Protein AF-A0A948AVC8-F1 (afdb_monomer_lite)

pLDDT: mean 84.39, std 10.83, range [43.25, 97.94]

Sequence (102 aa):
MNEKKIAKITALMDQLYCFSPQKVASYMKRIPYMAEKGLDELIKTLEAALKEQNRMIKTWIKREPKFAKRLTTFVDETTDNLTKEYEKEEKSSAENILSELD

Foldseek 3Di:
DLVVLLVLLLVLLVLQPVDDPVNSVVVSVCSSVDDPVVSVVSSVVSVVNNVVVVVVQVVVCVVPVCSVVVVVVVVVVVVVVVVVVVVVVVVVVVVVVVVVVD

Structure (mmCIF, N/CA/C/O backbone):
data_AF-A0A948AVC8-F1
#
_entry.id   AF-A0A948AVC8-F1
#
loop_
_atom_site.group_PDB
_atom_site.id
_atom_site.type_symbol
_atom_site.label_atom_id
_atom_site.label_alt_id
_atom_site.label_comp_id
_atom_site.label_asym_id
_atom_site.label_entity_id
_atom_site.label_seq_id
_atom_site.pdbx_PDB_ins_code
_atom_site.Cartn_x
_atom_site.Cartn_y
_atom_site.Cartn_z
_atom_site.occupancy
_atom_site.B_iso_or_equiv
_atom_site.auth_seq_id
_atom_site.auth_comp_id
_atom_site.auth_asym_id
_atom_site.auth_atom_id
_atom_site.pdbx_PDB_model_num
ATOM 1 N N . MET A 1 1 ? 8.171 10.702 -18.283 1.00 67.25 1 MET A N 1
ATOM 2 C CA . MET A 1 1 ? 6.720 10.409 -18.161 1.00 67.25 1 MET A CA 1
ATOM 3 C C . MET A 1 1 ?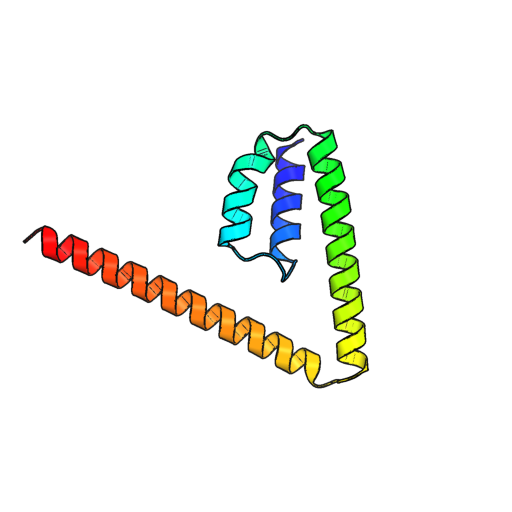 6.483 9.097 -17.411 1.00 67.25 1 MET A C 1
ATOM 5 O O . MET A 1 1 ? 5.742 9.113 -16.435 1.00 67.25 1 MET A O 1
ATOM 9 N N . ASN A 1 2 ? 7.190 8.015 -17.766 1.00 83.38 2 ASN A N 1
ATOM 10 C CA . ASN A 1 2 ? 7.122 6.730 -17.051 1.00 83.38 2 ASN A CA 1
ATOM 11 C C . ASN A 1 2 ? 7.595 6.794 -15.593 1.00 83.38 2 ASN A C 1
ATOM 13 O O .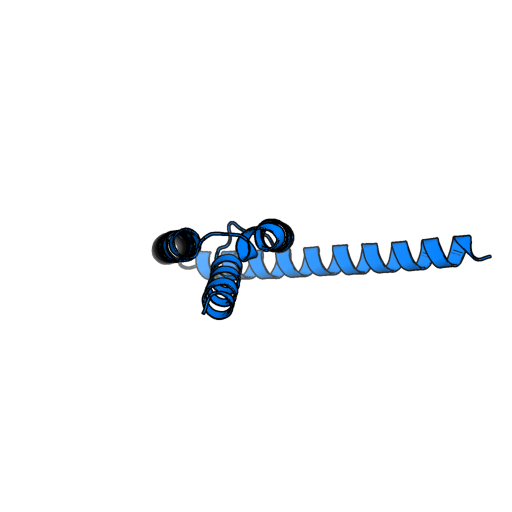 ASN A 1 2 ? 6.931 6.229 -14.738 1.00 83.38 2 ASN A O 1
ATOM 17 N N . GLU A 1 3 ? 8.645 7.549 -15.265 1.00 86.19 3 GLU A N 1
ATOM 18 C CA . GLU A 1 3 ? 9.119 7.692 -13.872 1.00 86.19 3 GLU A CA 1
ATOM 19 C C . GLU A 1 3 ? 8.030 8.186 -12.909 1.00 86.19 3 GLU A C 1
ATOM 21 O O . GLU A 1 3 ? 7.866 7.644 -11.819 1.00 86.19 3 GLU A O 1
ATOM 26 N N . LYS A 1 4 ? 7.206 9.155 -13.338 1.00 92.25 4 LYS A N 1
ATOM 27 C CA . LYS A 1 4 ? 6.064 9.638 -12.544 1.00 92.25 4 LYS A CA 1
ATOM 28 C C . LYS A 1 4 ? 4.999 8.552 -12.349 1.00 92.25 4 LYS A C 1
ATOM 30 O O . LYS A 1 4 ? 4.399 8.476 -11.280 1.00 92.25 4 LYS A O 1
ATOM 35 N N . LYS A 1 5 ? 4.765 7.710 -13.363 1.00 94.19 5 LYS A N 1
ATOM 36 C CA . LYS A 1 5 ? 3.824 6.577 -13.285 1.00 94.19 5 LYS A CA 1
ATOM 37 C C . LYS A 1 5 ? 4.346 5.490 -12.345 1.00 94.19 5 LYS A C 1
ATOM 39 O O . LYS A 1 5 ? 3.592 5.004 -11.512 1.00 94.19 5 LYS A O 1
ATOM 44 N N . ILE A 1 6 ? 5.636 5.175 -12.426 1.00 93.94 6 ILE A N 1
ATOM 45 C CA . ILE A 1 6 ? 6.318 4.206 -11.560 1.00 93.94 6 ILE A CA 1
ATOM 46 C C . ILE A 1 6 ? 6.253 4.662 -10.098 1.00 93.94 6 ILE A C 1
ATOM 48 O O . ILE A 1 6 ? 5.806 3.896 -9.253 1.00 93.94 6 ILE A O 1
ATOM 52 N N . ALA A 1 7 ? 6.584 5.926 -9.809 1.00 92.44 7 ALA A N 1
ATOM 53 C CA . ALA A 1 7 ? 6.476 6.481 -8.458 1.00 92.44 7 ALA A CA 1
ATOM 54 C C . ALA A 1 7 ? 5.039 6.412 -7.909 1.00 92.44 7 ALA A C 1
ATOM 56 O O . ALA A 1 7 ? 4.828 6.069 -6.746 1.00 92.44 7 ALA A O 1
ATOM 57 N N . LYS A 1 8 ? 4.034 6.685 -8.756 1.00 95.88 8 LYS A N 1
ATOM 58 C CA . LYS A 1 8 ? 2.621 6.542 -8.381 1.00 95.88 8 LYS A CA 1
ATOM 59 C C . LYS A 1 8 ? 2.246 5.086 -8.087 1.00 95.88 8 LYS A C 1
ATOM 61 O O . LYS A 1 8 ? 1.509 4.845 -7.138 1.00 95.88 8 LYS A O 1
ATOM 66 N N . ILE A 1 9 ? 2.740 4.130 -8.876 1.00 96.25 9 ILE A N 1
ATOM 67 C CA . ILE A 1 9 ? 2.518 2.698 -8.640 1.00 96.25 9 ILE A CA 1
ATOM 68 C C . ILE A 1 9 ? 3.098 2.286 -7.285 1.00 96.25 9 ILE A C 1
ATOM 70 O O . ILE A 1 9 ? 2.363 1.701 -6.496 1.00 96.25 9 ILE A O 1
ATOM 74 N N . THR A 1 10 ? 4.348 2.649 -6.979 1.00 93.56 10 THR A N 1
ATOM 75 C CA . THR A 1 10 ? 4.968 2.361 -5.673 1.00 93.56 10 THR A CA 1
ATOM 76 C C . THR A 1 10 ? 4.116 2.903 -4.529 1.00 93.56 10 THR A C 1
ATOM 78 O O . THR A 1 10 ? 3.693 2.142 -3.666 1.00 93.56 10 THR A O 1
ATOM 81 N N . ALA A 1 11 ? 3.746 4.186 -4.591 1.00 93.81 11 ALA A N 1
ATOM 82 C CA . ALA A 1 11 ? 2.951 4.826 -3.547 1.00 93.81 11 ALA A CA 1
ATOM 83 C C . ALA A 1 11 ? 1.566 4.182 -3.349 1.00 93.81 11 ALA A C 1
ATOM 85 O O . ALA A 1 11 ? 1.053 4.153 -2.232 1.00 93.81 11 ALA A O 1
ATOM 86 N N . LEU A 1 12 ? 0.938 3.681 -4.420 1.00 96.19 12 LEU A N 1
ATOM 87 C CA . LEU A 1 12 ? -0.333 2.957 -4.328 1.00 96.19 12 LEU A CA 1
ATOM 88 C C . LEU A 1 12 ? -0.157 1.562 -3.717 1.00 96.19 12 LEU A C 1
ATOM 90 O O . LEU A 1 12 ? -1.014 1.130 -2.950 1.00 96.19 12 LEU A O 1
ATOM 94 N N . MET A 1 13 ? 0.930 0.860 -4.049 1.00 94.38 13 MET A N 1
ATOM 95 C CA . MET A 1 13 ? 1.231 -0.451 -3.472 1.00 94.38 13 MET A CA 1
ATOM 96 C C . MET A 1 13 ? 1.543 -0.348 -1.978 1.00 94.38 13 MET A C 1
ATOM 98 O O . MET A 1 13 ? 1.042 -1.170 -1.219 1.00 94.38 13 MET A O 1
ATOM 102 N N . ASP A 1 14 ? 2.264 0.692 -1.554 1.00 89.75 14 ASP A N 1
ATOM 103 C CA . ASP A 1 14 ? 2.581 0.942 -0.140 1.00 89.75 14 ASP A CA 1
ATOM 104 C C . ASP A 1 14 ? 1.326 1.206 0.714 1.00 89.75 14 ASP A C 1
ATOM 106 O O . ASP A 1 14 ? 1.291 0.892 1.900 1.00 89.75 14 ASP A O 1
ATOM 110 N N . GLN A 1 15 ? 0.264 1.762 0.121 1.00 89.19 15 GLN A N 1
ATOM 111 C CA . GLN A 1 15 ? -1.007 2.034 0.814 1.00 89.19 15 GLN A CA 1
ATOM 112 C C . GLN A 1 15 ? -1.938 0.814 0.907 1.00 89.19 15 GLN A C 1
ATOM 114 O O . GLN A 1 15 ? -2.929 0.825 1.647 1.00 89.19 15 GLN A O 1
ATOM 119 N N . LEU A 1 16 ? -1.671 -0.230 0.127 1.00 91.19 16 LEU A N 1
ATOM 120 C CA . LEU A 1 16 ? -2.493 -1.431 0.069 1.00 91.19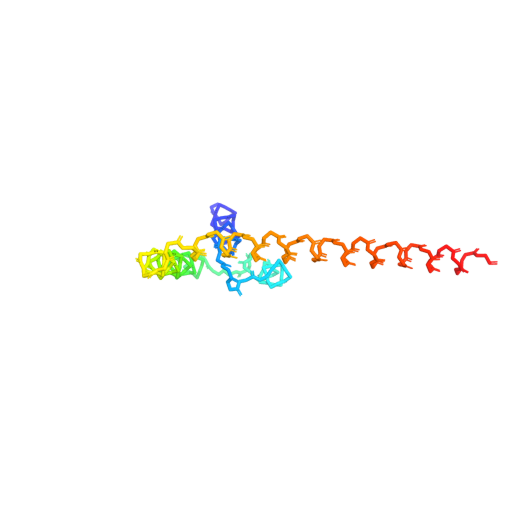 16 LEU A CA 1
ATOM 121 C C . LEU A 1 16 ? -1.953 -2.482 1.042 1.00 91.19 16 LEU A C 1
ATOM 123 O O . LEU A 1 16 ? -0.867 -3.020 0.851 1.00 91.19 16 LEU A O 1
ATOM 127 N N . TYR A 1 17 ? -2.763 -2.867 2.032 1.00 84.62 17 TYR A N 1
ATOM 128 C CA . TYR A 1 17 ? -2.355 -3.802 3.091 1.00 84.62 17 TYR A CA 1
ATOM 129 C C . TYR A 1 17 ? -2.034 -5.220 2.592 1.00 84.62 17 TYR A C 1
ATOM 131 O O . TYR A 1 17 ? -1.497 -6.037 3.335 1.00 84.62 17 TYR A O 1
ATOM 139 N N . CYS A 1 18 ? -2.375 -5.550 1.344 1.00 84.19 18 CYS A N 1
ATOM 140 C CA . CYS A 1 18 ? -2.073 -6.850 0.749 1.00 84.19 18 CYS A CA 1
ATOM 141 C C . CYS A 1 18 ? -0.615 -6.991 0.270 1.00 84.19 18 CYS A C 1
ATOM 143 O O . CYS A 1 18 ? -0.178 -8.111 -0.031 1.00 84.19 18 CYS A O 1
ATOM 145 N N . PHE A 1 19 ? 0.140 -5.891 0.201 1.00 84.50 19 PHE A N 1
ATOM 146 C CA . PHE A 1 19 ? 1.550 -5.904 -0.162 1.00 84.50 19 PHE A CA 1
ATOM 147 C C . PHE A 1 19 ? 2.434 -5.742 1.072 1.00 84.50 19 PHE A C 1
ATOM 149 O O . PHE A 1 19 ? 2.214 -4.878 1.910 1.00 84.50 19 PHE A O 1
ATOM 156 N N . SER A 1 20 ? 3.465 -6.581 1.158 1.00 82.06 20 SER A N 1
ATOM 157 C CA . SER A 1 20 ? 4.580 -6.364 2.076 1.00 82.06 20 SER A CA 1
ATOM 158 C C . SER A 1 20 ? 5.700 -5.601 1.355 1.00 82.06 20 SER A C 1
ATOM 160 O O . SER A 1 20 ? 5.789 -5.701 0.122 1.00 82.06 20 SER A O 1
ATOM 162 N N . PRO A 1 21 ? 6.607 -4.917 2.076 1.00 80.19 21 PRO A N 1
ATOM 163 C CA . PRO A 1 21 ? 7.736 -4.210 1.465 1.00 80.19 21 PRO A CA 1
ATOM 164 C C . PRO A 1 21 ? 8.573 -5.090 0.523 1.00 80.19 21 PRO A C 1
ATOM 166 O O . PRO A 1 21 ? 8.959 -4.664 -0.565 1.00 80.19 21 PRO A O 1
ATOM 169 N N . GLN A 1 22 ? 8.779 -6.364 0.873 1.00 80.62 22 GLN A N 1
ATOM 170 C CA . GLN A 1 22 ? 9.537 -7.316 0.051 1.00 80.62 22 GLN A CA 1
ATOM 171 C C . GLN A 1 22 ? 8.802 -7.652 -1.255 1.00 80.62 22 GLN A C 1
ATOM 173 O O . GLN A 1 22 ? 9.426 -7.778 -2.313 1.00 80.62 22 GLN A O 1
ATOM 178 N N . LYS A 1 23 ? 7.466 -7.766 -1.210 1.00 83.38 23 LYS A N 1
ATOM 179 C CA . LYS A 1 23 ? 6.651 -7.953 -2.418 1.00 83.38 23 LYS A CA 1
ATOM 180 C C . LYS A 1 23 ? 6.729 -6.722 -3.312 1.00 83.38 23 LYS A C 1
ATOM 182 O O . LYS A 1 23 ? 6.951 -6.888 -4.509 1.00 83.38 23 LYS A O 1
ATOM 187 N N . VAL A 1 24 ? 6.604 -5.517 -2.748 1.00 85.81 24 VAL A N 1
ATOM 188 C CA . VAL A 1 24 ? 6.757 -4.262 -3.505 1.00 85.81 24 VAL A CA 1
ATOM 189 C C . VAL A 1 24 ? 8.124 -4.233 -4.186 1.00 85.81 24 VAL A C 1
ATOM 191 O O . VAL A 1 24 ? 8.183 -4.143 -5.409 1.00 85.81 24 VAL A O 1
ATOM 194 N N . ALA A 1 25 ? 9.213 -4.447 -3.442 1.00 85.88 25 ALA A N 1
ATOM 195 C CA . ALA A 1 25 ? 10.568 -4.479 -3.994 1.00 85.88 25 ALA A CA 1
ATOM 196 C C . ALA A 1 25 ? 10.729 -5.500 -5.137 1.00 85.88 25 ALA A C 1
ATOM 198 O O . ALA A 1 25 ? 11.348 -5.200 -6.158 1.00 85.88 25 ALA A O 1
ATOM 199 N N . SER A 1 26 ? 10.137 -6.692 -5.007 1.00 90.00 26 SER A N 1
ATOM 200 C CA . SER A 1 26 ? 10.138 -7.709 -6.066 1.00 90.00 26 SER A CA 1
ATOM 201 C C . SER A 1 26 ? 9.415 -7.237 -7.334 1.00 90.00 26 SER A C 1
ATOM 203 O O . SER A 1 26 ? 9.960 -7.347 -8.436 1.00 90.00 26 SER A O 1
ATOM 205 N N . TYR A 1 27 ? 8.222 -6.649 -7.202 1.00 90.06 27 TYR A N 1
ATOM 206 C CA . TYR A 1 27 ? 7.468 -6.121 -8.343 1.00 90.06 27 TYR A CA 1
ATOM 207 C C . TYR A 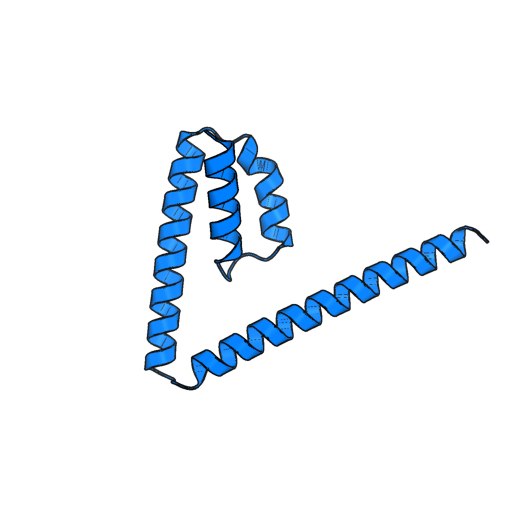1 27 ? 8.165 -4.930 -9.011 1.00 90.06 27 TYR A C 1
ATOM 209 O O . TYR A 1 27 ? 8.192 -4.841 -10.244 1.00 90.06 27 TYR A O 1
ATOM 217 N N . MET A 1 28 ? 8.813 -4.067 -8.225 1.00 91.56 28 MET A N 1
ATOM 218 C CA . MET A 1 28 ? 9.553 -2.907 -8.726 1.00 91.56 28 MET A CA 1
ATOM 219 C C . MET A 1 28 ? 10.765 -3.276 -9.591 1.00 91.56 28 MET A C 1
ATOM 221 O O . MET A 1 28 ? 11.207 -2.449 -10.382 1.00 91.56 28 MET A O 1
ATOM 225 N N . LYS A 1 29 ? 11.251 -4.526 -9.553 1.00 91.31 29 LYS A N 1
ATOM 226 C CA . LYS A 1 29 ? 12.269 -5.014 -10.505 1.00 91.31 29 LYS A CA 1
ATOM 227 C C . LYS A 1 29 ? 11.741 -5.147 -11.938 1.00 91.31 29 LYS A C 1
ATOM 229 O O . LYS A 1 29 ? 12.536 -5.186 -12.869 1.00 91.31 29 LYS A O 1
ATOM 234 N N . ARG A 1 30 ? 10.421 -5.262 -12.128 1.00 90.00 30 ARG A N 1
ATOM 235 C CA . ARG A 1 30 ? 9.790 -5.539 -13.435 1.00 90.00 30 ARG A CA 1
ATOM 236 C C . ARG A 1 30 ? 9.008 -4.351 -13.987 1.00 90.00 30 ARG A C 1
ATOM 238 O O . ARG A 1 30 ? 9.000 -4.142 -15.195 1.00 90.00 30 ARG A O 1
ATOM 245 N N . ILE A 1 31 ? 8.389 -3.565 -13.107 1.00 91.56 31 ILE A N 1
ATOM 246 C CA . ILE A 1 31 ? 7.556 -2.403 -13.457 1.00 91.56 31 ILE A CA 1
ATOM 247 C C . ILE A 1 31 ? 8.256 -1.401 -14.404 1.00 91.56 31 ILE A C 1
ATOM 249 O O . ILE A 1 31 ? 7.609 -0.974 -15.360 1.00 91.56 31 ILE A O 1
ATOM 253 N N . PRO A 1 32 ? 9.554 -1.061 -14.248 1.00 92.56 32 PRO A N 1
ATOM 254 C CA . PRO A 1 32 ? 10.232 -0.121 -15.148 1.00 92.56 32 PRO A CA 1
ATOM 255 C C . PRO A 1 32 ? 10.278 -0.550 -16.619 1.00 92.56 32 PRO A C 1
ATOM 257 O O . PRO A 1 32 ? 10.384 0.299 -17.499 1.00 92.56 32 PRO A O 1
ATOM 260 N N . TYR A 1 33 ? 10.175 -1.853 -16.884 1.00 93.12 33 TYR A N 1
ATOM 261 C CA . TYR A 1 33 ? 10.225 -2.427 -18.229 1.00 93.12 33 TYR A CA 1
ATOM 262 C C . TYR A 1 33 ? 8.835 -2.621 -18.851 1.00 93.12 33 TYR A C 1
ATOM 264 O O . TYR A 1 33 ? 8.724 -3.112 -19.973 1.00 93.12 33 TYR A O 1
ATOM 272 N N . MET A 1 34 ? 7.759 -2.269 -18.140 1.00 92.62 34 MET A N 1
ATOM 273 C CA . MET A 1 34 ? 6.403 -2.376 -18.673 1.00 92.62 34 MET A CA 1
ATOM 274 C C . MET A 1 34 ? 6.133 -1.293 -19.719 1.00 92.62 34 MET A C 1
ATOM 276 O O . MET A 1 34 ? 6.533 -0.137 -19.576 1.00 92.62 34 MET A O 1
ATOM 280 N N . ALA A 1 35 ? 5.379 -1.662 -20.754 1.00 93.88 35 ALA A N 1
ATOM 281 C CA . ALA A 1 35 ? 4.854 -0.700 -21.711 1.00 93.88 35 ALA A CA 1
ATOM 282 C C . ALA A 1 35 ? 3.961 0.332 -21.006 1.00 93.88 35 ALA A C 1
ATOM 284 O O . ALA A 1 35 ? 3.237 0.006 -20.063 1.00 93.88 35 ALA A O 1
ATOM 285 N N . GLU A 1 36 ? 3.954 1.566 -21.510 1.00 92.81 36 GLU A N 1
ATOM 286 C CA . GLU A 1 36 ? 3.236 2.684 -20.891 1.00 92.81 36 GLU A CA 1
ATOM 287 C C . GLU A 1 36 ? 1.745 2.391 -20.655 1.00 92.81 36 GLU A C 1
ATOM 289 O O . GLU A 1 36 ? 1.228 2.647 -19.568 1.00 92.81 36 GLU A O 1
ATOM 294 N N . LYS A 1 37 ? 1.071 1.768 -21.631 1.00 94.25 37 LYS A N 1
ATOM 295 C CA . LYS A 1 37 ? -0.330 1.341 -21.495 1.00 94.25 37 LYS A CA 1
ATOM 296 C C . LYS A 1 37 ? -0.530 0.380 -20.314 1.00 94.25 37 LYS A C 1
ATOM 298 O O . LYS A 1 37 ? -1.520 0.487 -19.597 1.00 94.25 37 LYS A O 1
ATOM 303 N N . GLY A 1 38 ? 0.426 -0.523 -20.089 1.00 95.56 38 GLY A N 1
ATOM 304 C CA . GLY A 1 38 ? 0.407 -1.447 -18.956 1.00 95.56 38 GLY A CA 1
ATOM 305 C C . GLY A 1 38 ? 0.592 -0.735 -17.615 1.00 95.56 38 GLY A C 1
ATOM 306 O O . GLY A 1 38 ? -0.057 -1.102 -16.640 1.00 95.56 38 GLY A O 1
ATOM 307 N N . LEU A 1 39 ? 1.414 0.320 -17.565 1.00 95.81 39 LEU A N 1
ATOM 308 C CA . LEU A 1 39 ? 1.542 1.162 -16.370 1.00 95.81 39 LEU A CA 1
ATOM 309 C C . LEU A 1 39 ? 0.222 1.878 -16.047 1.00 95.81 39 LEU A C 1
ATOM 311 O O . LEU A 1 39 ? -0.181 1.926 -14.887 1.00 95.81 39 LEU A O 1
ATOM 315 N N . ASP A 1 40 ? -0.478 2.392 -17.059 1.00 96.31 40 ASP A N 1
ATOM 316 C CA . ASP A 1 40 ? -1.766 3.070 -16.867 1.00 96.31 40 ASP A CA 1
ATOM 317 C C . ASP A 1 40 ? -2.871 2.121 -16.389 1.00 96.31 40 ASP A C 1
ATOM 319 O O . ASP A 1 40 ? -3.655 2.466 -15.502 1.00 96.31 40 ASP A O 1
ATOM 323 N N . GLU A 1 41 ? -2.937 0.914 -16.952 1.00 97.69 41 GLU A N 1
ATOM 324 C CA . GLU A 1 41 ? -3.874 -0.124 -16.513 1.00 97.69 41 GLU A CA 1
ATOM 325 C C . GLU A 1 41 ? -3.573 -0.595 -15.084 1.00 97.69 41 GLU A C 1
ATOM 327 O O . GLU A 1 41 ? -4.497 -0.771 -14.280 1.00 97.69 41 GLU A O 1
ATOM 332 N N . LEU A 1 42 ? -2.291 -0.724 -14.731 1.00 96.44 42 LEU A N 1
ATOM 333 C CA . LEU A 1 42 ? -1.875 -1.068 -13.376 1.00 96.44 42 LEU A CA 1
ATOM 334 C C . LEU A 1 42 ? -2.281 0.019 -12.373 1.00 96.44 42 LEU A C 1
ATOM 336 O O . LEU A 1 42 ? -2.863 -0.305 -11.339 1.00 96.44 42 LEU A O 1
ATOM 340 N N . ILE A 1 43 ? -2.064 1.299 -12.695 1.00 97.56 43 ILE A N 1
ATOM 341 C CA . ILE A 1 43 ? -2.503 2.422 -11.851 1.00 97.56 43 ILE A CA 1
ATOM 342 C C . ILE A 1 43 ? -4.014 2.352 -11.606 1.00 97.56 43 ILE A C 1
ATOM 344 O O . ILE A 1 43 ? -4.440 2.391 -10.454 1.00 97.56 43 ILE A O 1
ATOM 348 N N . LYS A 1 44 ? -4.824 2.184 -12.661 1.00 97.94 44 LYS A N 1
ATOM 349 C CA . LYS A 1 44 ? -6.290 2.079 -12.530 1.00 97.94 44 LYS A CA 1
ATOM 350 C C . LYS A 1 44 ? -6.707 0.916 -11.632 1.00 97.94 44 LYS A C 1
ATOM 352 O O . LYS A 1 44 ? -7.623 1.052 -10.822 1.00 97.94 44 LYS A O 1
ATOM 357 N N . THR A 1 45 ? -6.032 -0.222 -11.769 1.00 97.44 45 THR A N 1
ATOM 358 C CA . THR A 1 45 ? -6.313 -1.425 -10.978 1.00 97.44 45 THR A CA 1
ATOM 359 C C . THR A 1 45 ? -5.993 -1.204 -9.500 1.00 97.44 45 THR A C 1
ATOM 361 O O . THR A 1 45 ? -6.813 -1.516 -8.636 1.00 97.44 45 THR A O 1
ATOM 364 N N . LEU A 1 46 ? -4.835 -0.612 -9.200 1.00 97.25 46 LEU A N 1
ATOM 365 C CA . LEU A 1 46 ? -4.416 -0.310 -7.830 1.00 97.25 46 LEU A CA 1
ATOM 366 C C . LEU A 1 46 ? -5.315 0.749 -7.173 1.00 97.25 46 LEU A C 1
ATOM 368 O O . LEU A 1 46 ? -5.697 0.595 -6.015 1.00 97.25 46 LEU A O 1
ATOM 372 N N . GLU A 1 47 ? -5.727 1.785 -7.909 1.00 97.69 47 GLU A N 1
ATOM 373 C CA . GLU A 1 47 ? -6.680 2.790 -7.417 1.00 97.69 47 GLU A CA 1
ATOM 374 C C . GLU A 1 47 ? -8.046 2.173 -7.077 1.00 97.69 47 GLU A C 1
ATOM 376 O O . GLU A 1 47 ? -8.635 2.488 -6.038 1.00 97.69 47 GLU A O 1
ATOM 381 N N . ALA A 1 48 ? -8.546 1.262 -7.920 1.00 97.44 48 ALA A N 1
ATOM 382 C CA . ALA A 1 48 ? -9.787 0.539 -7.657 1.00 97.44 48 ALA A CA 1
ATOM 383 C C . ALA A 1 48 ? -9.676 -0.348 -6.406 1.00 97.44 48 ALA A C 1
ATOM 385 O O . ALA A 1 48 ? -10.573 -0.327 -5.558 1.00 97.44 48 ALA A O 1
ATOM 386 N N . ALA A 1 49 ? -8.558 -1.063 -6.252 1.00 96.00 49 ALA A N 1
ATOM 387 C CA . ALA A 1 49 ? -8.287 -1.877 -5.071 1.00 96.00 49 ALA A CA 1
ATOM 388 C C . ALA A 1 49 ? -8.229 -1.028 -3.789 1.00 96.00 49 ALA A C 1
ATOM 390 O O . ALA A 1 49 ? -8.839 -1.388 -2.782 1.00 96.00 49 ALA A O 1
ATOM 391 N N . LEU A 1 50 ? -7.571 0.136 -3.832 1.00 95.56 50 LEU A N 1
ATOM 392 C CA . LEU A 1 50 ? -7.453 1.032 -2.679 1.00 95.56 50 LEU A CA 1
ATOM 393 C C . LEU A 1 50 ? -8.814 1.605 -2.269 1.00 95.56 50 LEU A C 1
ATOM 395 O O . LEU A 1 50 ? -9.145 1.685 -1.082 1.00 95.56 50 LEU A O 1
ATOM 399 N N . LYS A 1 51 ? -9.646 1.968 -3.251 1.00 96.38 51 LYS A N 1
ATOM 400 C CA . LYS A 1 51 ? -11.025 2.405 -3.005 1.00 96.38 51 LYS A CA 1
ATOM 401 C C . LYS A 1 51 ? -11.841 1.310 -2.315 1.00 96.38 51 LYS A C 1
ATOM 403 O O . LYS A 1 51 ? -12.572 1.610 -1.367 1.00 96.38 51 LYS A O 1
ATOM 408 N N . GLU A 1 52 ? -11.705 0.065 -2.760 1.00 96.06 52 GLU A N 1
ATOM 409 C CA . GLU A 1 52 ? -12.430 -1.071 -2.192 1.00 96.06 52 GLU A CA 1
ATOM 410 C C . GLU A 1 52 ? -11.952 -1.421 -0.775 1.00 96.06 52 GLU A C 1
ATOM 412 O O . GLU A 1 52 ? -12.778 -1.558 0.128 1.00 96.06 52 GLU A O 1
ATOM 417 N N . GLN A 1 53 ? -10.637 -1.442 -0.533 1.00 93.50 53 GLN A N 1
ATOM 418 C CA . GLN A 1 53 ? -10.058 -1.591 0.807 1.00 93.50 53 GLN A CA 1
ATOM 419 C C . GLN A 1 53 ? -10.633 -0.544 1.773 1.00 93.50 53 GLN A C 1
ATOM 421 O O . GLN A 1 53 ? -11.152 -0.882 2.839 1.00 93.50 53 GLN A O 1
ATOM 426 N N . ASN A 1 54 ? -10.625 0.731 1.377 1.00 91.81 54 ASN A N 1
ATOM 427 C CA . ASN A 1 54 ? -11.153 1.819 2.199 1.00 91.81 54 ASN A CA 1
ATOM 428 C C . ASN A 1 54 ? -12.663 1.689 2.453 1.00 91.81 54 ASN A C 1
ATOM 430 O O . ASN A 1 54 ? -13.148 2.031 3.536 1.00 91.81 54 ASN A O 1
ATOM 434 N N . ARG A 1 55 ? -13.426 1.184 1.476 1.00 94.94 55 ARG A N 1
ATOM 435 C CA . ARG A 1 55 ? -14.858 0.893 1.634 1.00 94.94 55 ARG A CA 1
ATOM 436 C C . ARG A 1 55 ? -15.088 -0.211 2.667 1.00 94.94 55 ARG A C 1
ATOM 438 O O . ARG A 1 55 ? -15.956 -0.055 3.532 1.00 94.94 55 ARG A O 1
ATOM 445 N N . MET A 1 56 ? -14.312 -1.293 2.605 1.00 90.75 56 MET A N 1
ATOM 446 C CA . MET A 1 56 ? -14.388 -2.396 3.566 1.00 90.75 56 MET A CA 1
ATOM 447 C C . MET A 1 56 ? -14.029 -1.933 4.977 1.00 90.75 56 MET A C 1
ATOM 449 O O . MET A 1 56 ? -14.820 -2.141 5.895 1.00 90.75 56 MET A O 1
ATOM 453 N N . ILE A 1 57 ? -12.923 -1.200 5.140 1.00 88.12 57 ILE A N 1
ATOM 454 C CA . ILE A 1 57 ? -12.499 -0.659 6.440 1.00 88.12 57 ILE A CA 1
ATOM 455 C C . ILE A 1 57 ? -13.589 0.234 7.035 1.00 88.12 57 ILE A C 1
ATOM 457 O O . ILE A 1 57 ? -13.998 0.027 8.174 1.00 88.12 57 ILE A O 1
ATOM 461 N N . LYS A 1 58 ? -14.146 1.175 6.261 1.00 88.88 58 LYS A N 1
ATOM 462 C CA . LYS A 1 58 ? -15.261 2.023 6.725 1.00 88.88 58 LYS A CA 1
ATOM 463 C C . LYS A 1 58 ? -16.476 1.200 7.151 1.00 88.88 58 LYS A C 1
ATOM 465 O O . LYS A 1 58 ? -17.139 1.545 8.126 1.00 88.88 58 LYS A O 1
ATOM 470 N N . THR A 1 59 ? -16.778 0.126 6.427 1.00 91.44 59 THR A N 1
ATOM 471 C CA . THR A 1 59 ? -17.891 -0.773 6.756 1.00 91.44 59 THR A CA 1
ATOM 472 C C . THR A 1 59 ? -17.635 -1.503 8.072 1.00 91.44 59 THR A C 1
ATOM 474 O O . THR A 1 59 ? -18.533 -1.581 8.909 1.00 91.44 59 THR A O 1
ATOM 477 N N . TRP A 1 60 ? -16.415 -1.989 8.293 1.00 86.69 60 TRP A N 1
ATOM 478 C CA . TRP A 1 60 ? -16.035 -2.664 9.531 1.00 86.69 60 TRP A CA 1
ATOM 479 C C . TRP A 1 60 ? -15.984 -1.720 10.727 1.00 86.69 60 TRP A C 1
ATOM 481 O O . TRP A 1 60 ? -16.541 -2.058 11.761 1.00 86.69 60 TRP A O 1
ATOM 491 N N . ILE A 1 61 ? -15.458 -0.502 10.572 1.00 84.75 61 ILE A N 1
ATOM 492 C CA . ILE A 1 61 ? -15.484 0.526 11.626 1.00 84.75 61 ILE A CA 1
ATOM 493 C C . ILE A 1 61 ? -16.923 0.868 12.033 1.00 84.75 61 ILE A C 1
ATOM 495 O O . ILE A 1 61 ? -17.211 1.020 13.217 1.00 84.75 61 ILE A O 1
ATOM 499 N N . LYS A 1 62 ? -17.850 0.961 11.069 1.00 86.75 62 LYS A N 1
ATOM 500 C CA . LYS A 1 62 ? -19.272 1.197 11.367 1.00 86.75 62 LYS A CA 1
ATOM 501 C C . LYS A 1 62 ? -19.914 0.040 12.132 1.00 86.75 62 LYS A C 1
ATOM 503 O O . LYS A 1 62 ? -20.738 0.283 13.005 1.00 86.75 62 LYS A O 1
ATOM 508 N N . ARG A 1 63 ? -19.576 -1.204 11.777 1.00 90.06 63 ARG A N 1
ATOM 509 C CA . ARG A 1 63 ? -20.106 -2.408 12.440 1.00 90.06 63 ARG A CA 1
ATOM 510 C C . ARG A 1 63 ? -19.486 -2.627 13.814 1.00 90.06 63 ARG A C 1
ATOM 512 O O . ARG A 1 63 ? -20.148 -3.142 14.705 1.00 90.06 63 ARG A O 1
ATOM 519 N N . GLU A 1 64 ? -18.238 -2.218 13.984 1.00 87.38 64 GLU A N 1
ATOM 520 C CA . GLU A 1 64 ? -17.495 -2.377 15.217 1.00 87.38 64 GLU A CA 1
ATOM 521 C C . GLU A 1 64 ? -16.583 -1.160 15.446 1.00 87.38 64 GLU A C 1
ATOM 523 O O . GLU A 1 64 ? -15.467 -1.105 14.928 1.00 87.38 64 GLU A O 1
ATOM 528 N N . PRO A 1 65 ? -17.009 -0.183 16.266 1.00 79.44 65 PRO A N 1
ATOM 529 C CA . PRO A 1 65 ? -16.257 1.058 16.483 1.00 79.44 65 PRO A CA 1
ATOM 530 C C . PRO A 1 65 ? -14.839 0.848 17.037 1.00 79.44 65 PRO A C 1
ATOM 532 O O . PRO A 1 65 ? -13.951 1.671 16.824 1.00 79.44 65 PRO A O 1
ATOM 535 N N . LYS A 1 66 ? -14.599 -0.279 17.724 1.00 84.81 66 LYS A N 1
ATOM 536 C CA . LYS A 1 66 ? -13.276 -0.668 18.240 1.00 84.81 66 LYS A CA 1
ATOM 537 C C . LYS A 1 66 ? -12.350 -1.254 17.165 1.00 84.81 66 LYS A C 1
ATOM 539 O O . LYS A 1 66 ? -11.154 -1.375 17.417 1.00 84.81 66 LYS A O 1
ATOM 544 N N . PHE A 1 67 ? -12.870 -1.594 15.982 1.00 81.50 67 PHE A N 1
ATOM 545 C CA . PHE A 1 67 ? -12.097 -2.184 14.889 1.00 81.50 67 PHE A CA 1
ATOM 546 C C . PHE A 1 67 ? -10.974 -1.261 14.418 1.00 81.50 67 PHE A C 1
ATOM 548 O O . PHE A 1 67 ? -9.860 -1.736 14.253 1.00 81.50 67 PHE A O 1
ATOM 555 N N . ALA A 1 68 ? -11.236 0.047 14.281 1.00 75.81 68 ALA A N 1
ATOM 556 C CA . ALA A 1 68 ? -10.211 1.019 13.888 1.00 75.81 68 ALA A CA 1
ATOM 557 C C . ALA A 1 68 ? -8.998 0.953 14.823 1.00 75.81 68 ALA A C 1
ATOM 559 O O . ALA A 1 68 ? -7.876 0.772 14.369 1.00 75.81 68 ALA A O 1
ATOM 560 N N . LYS A 1 69 ? -9.251 1.009 16.138 1.00 79.31 69 LYS A N 1
ATOM 561 C CA . LYS A 1 69 ? -8.201 0.943 17.156 1.00 79.31 69 LYS A CA 1
ATOM 562 C C . LYS A 1 69 ? -7.430 -0.378 17.084 1.00 79.31 69 LYS A C 1
ATOM 564 O O . LYS A 1 69 ? -6.211 -0.346 17.095 1.00 79.31 69 LYS A O 1
ATOM 569 N N . ARG A 1 70 ? -8.119 -1.522 16.974 1.00 80.38 70 ARG A N 1
ATOM 570 C CA . ARG A 1 70 ? -7.453 -2.835 16.869 1.00 80.38 70 ARG A CA 1
ATOM 571 C C . ARG A 1 70 ? -6.647 -2.988 15.584 1.00 80.38 70 ARG A C 1
ATOM 573 O O . ARG A 1 70 ? -5.582 -3.582 15.631 1.00 80.38 70 ARG A O 1
ATOM 580 N N . LEU A 1 71 ? -7.145 -2.470 14.463 1.00 80.12 71 LEU A N 1
ATOM 581 C CA . LEU A 1 71 ? -6.434 -2.512 13.190 1.00 80.12 71 LEU A CA 1
ATOM 582 C C . LEU A 1 71 ? -5.162 -1.664 13.254 1.00 80.12 71 LEU A C 1
ATOM 584 O O . LEU A 1 71 ? -4.113 -2.146 12.851 1.00 80.12 71 LEU A O 1
ATOM 588 N N . THR A 1 72 ? -5.240 -0.446 13.797 1.00 75.50 72 THR A N 1
ATOM 589 C CA . THR A 1 72 ? -4.060 0.404 14.004 1.00 75.50 72 THR A CA 1
ATOM 590 C C . THR A 1 72 ? -3.054 -0.272 14.929 1.00 75.50 72 THR A C 1
ATOM 592 O O . THR A 1 72 ? -1.915 -0.449 14.529 1.00 75.50 72 THR A O 1
ATOM 595 N N . THR A 1 73 ? -3.488 -0.762 16.097 1.00 81.69 73 THR A N 1
ATOM 596 C CA . THR A 1 73 ? -2.608 -1.494 17.021 1.00 81.69 73 THR A CA 1
ATOM 597 C C . THR A 1 73 ? -1.958 -2.706 16.357 1.00 81.69 73 THR A C 1
ATOM 599 O O . THR A 1 73 ? -0.759 -2.892 16.492 1.00 81.69 73 THR A O 1
ATOM 602 N N . PHE A 1 74 ? -2.714 -3.493 15.587 1.00 81.69 74 PHE A N 1
ATOM 603 C CA . PHE A 1 74 ? -2.172 -4.640 14.861 1.00 81.69 74 PHE A CA 1
ATOM 604 C C . PHE A 1 74 ? -1.116 -4.231 13.827 1.00 81.69 74 PHE A C 1
ATOM 606 O O . PHE A 1 74 ? -0.077 -4.881 13.727 1.00 81.69 74 PHE A O 1
ATOM 613 N N . VAL A 1 75 ? -1.372 -3.173 13.052 1.00 76.50 75 VAL A N 1
ATOM 614 C CA . VAL A 1 75 ? -0.418 -2.664 12.056 1.00 76.50 75 VAL A CA 1
ATOM 615 C C . VAL A 1 75 ? 0.851 -2.154 12.737 1.00 76.50 75 VAL A C 1
ATOM 617 O O . VAL A 1 75 ? 1.941 -2.518 12.299 1.00 76.50 75 VAL A O 1
ATOM 620 N N . ASP A 1 76 ? 0.721 -1.387 13.819 1.00 75.06 76 ASP A N 1
ATOM 621 C CA . ASP A 1 76 ? 1.854 -0.837 14.568 1.00 75.06 76 ASP A CA 1
ATOM 622 C C . ASP A 1 76 ? 2.692 -1.963 15.200 1.00 75.06 76 ASP A C 1
ATOM 624 O O . ASP A 1 76 ? 3.890 -2.053 14.952 1.00 75.06 76 ASP A O 1
ATOM 628 N N . GLU A 1 77 ? 2.058 -2.903 15.913 1.00 80.31 77 GLU A N 1
ATOM 629 C CA . GLU A 1 77 ? 2.735 -4.053 16.533 1.00 80.31 77 GLU A CA 1
ATOM 630 C C . GLU A 1 77 ? 3.432 -4.943 15.496 1.00 80.31 77 GLU A C 1
ATOM 632 O O . GLU A 1 77 ? 4.551 -5.408 15.716 1.00 80.31 77 GLU A O 1
ATOM 637 N N . THR A 1 78 ? 2.792 -5.178 14.346 1.00 78.56 78 THR A N 1
ATOM 638 C CA . THR A 1 78 ? 3.388 -5.978 13.265 1.00 78.56 78 THR A CA 1
ATOM 639 C C . THR A 1 78 ? 4.587 -5.260 12.645 1.00 78.56 78 THR A C 1
ATOM 641 O O . THR A 1 78 ? 5.598 -5.898 12.355 1.00 78.56 78 THR A O 1
ATOM 644 N N . THR A 1 79 ? 4.501 -3.939 12.472 1.00 74.00 79 THR A N 1
ATOM 645 C CA . THR A 1 79 ? 5.596 -3.116 11.936 1.00 74.00 79 THR A CA 1
ATOM 646 C C . THR A 1 79 ? 6.784 -3.085 12.899 1.00 74.00 79 THR A C 1
ATOM 648 O O . THR A 1 79 ? 7.924 -3.288 12.476 1.00 74.00 79 THR A O 1
ATOM 651 N N . ASP A 1 80 ? 6.527 -2.919 14.196 1.00 75.38 80 ASP A N 1
ATOM 652 C CA . ASP A 1 80 ? 7.555 -2.927 15.240 1.00 75.38 80 ASP A CA 1
ATOM 653 C C . ASP A 1 80 ? 8.256 -4.286 15.343 1.00 75.38 80 ASP A C 1
ATOM 655 O O . ASP A 1 80 ? 9.479 -4.348 15.479 1.00 75.38 80 ASP A O 1
ATOM 659 N N . ASN A 1 81 ? 7.499 -5.385 15.263 1.00 77.25 81 ASN A N 1
ATOM 660 C CA . ASN A 1 81 ? 8.065 -6.734 15.294 1.00 77.25 81 ASN A CA 1
ATOM 661 C C . ASN A 1 81 ? 8.950 -7.001 14.074 1.00 77.25 81 ASN A C 1
ATOM 663 O O . ASN A 1 81 ? 10.077 -7.460 14.243 1.00 77.25 81 ASN A O 1
ATOM 667 N N . LEU A 1 82 ? 8.488 -6.642 12.872 1.00 73.19 82 LEU A N 1
ATOM 668 C CA . LEU A 1 82 ? 9.287 -6.766 11.650 1.00 73.19 82 LEU A CA 1
ATOM 669 C C . LEU A 1 82 ? 10.577 -5.942 11.728 1.00 73.19 82 LEU A C 1
ATOM 671 O O . LEU A 1 82 ? 11.639 -6.435 11.366 1.00 73.19 82 LEU A O 1
ATOM 675 N N . THR A 1 83 ? 10.508 -4.709 12.235 1.00 74.25 83 THR A N 1
ATOM 676 C CA . THR A 1 83 ? 11.692 -3.844 12.388 1.00 74.25 83 THR A CA 1
ATOM 677 C C . THR A 1 83 ? 12.715 -4.472 13.336 1.00 74.25 83 THR A C 1
ATOM 679 O O . THR A 1 83 ? 13.897 -4.542 13.012 1.00 74.25 83 THR A O 1
ATOM 682 N N . LYS A 1 84 ? 12.261 -5.007 14.476 1.00 78.12 84 LYS A N 1
ATOM 683 C CA . LYS A 1 84 ? 13.135 -5.697 15.438 1.00 78.12 84 LYS A CA 1
ATOM 684 C C . LYS A 1 84 ? 13.748 -6.976 14.871 1.00 78.12 84 LYS A C 1
ATOM 686 O O . LYS A 1 84 ? 14.904 -7.268 15.170 1.00 78.12 84 LYS A O 1
ATOM 691 N N . GLU A 1 85 ? 12.990 -7.751 14.094 1.00 77.75 85 GLU A N 1
ATOM 692 C CA . GLU A 1 85 ? 13.508 -8.944 13.410 1.00 77.75 85 GLU A CA 1
ATOM 693 C C . GLU A 1 85 ? 14.620 -8.567 12.426 1.00 77.75 85 GLU A C 1
ATOM 695 O O . GLU A 1 85 ? 15.697 -9.160 12.481 1.00 77.75 85 GLU A O 1
ATOM 700 N N . TYR A 1 86 ? 14.416 -7.518 11.625 1.00 68.31 86 TYR A N 1
ATOM 701 C CA . TYR A 1 86 ? 15.435 -6.997 10.712 1.00 68.31 86 TYR A CA 1
ATOM 702 C C . TYR A 1 86 ? 16.698 -6.512 11.435 1.00 68.31 86 TYR A C 1
ATOM 704 O O . TYR A 1 86 ? 17.801 -6.920 11.080 1.00 68.31 86 TYR A O 1
ATOM 712 N N . GLU A 1 87 ? 16.561 -5.696 12.483 1.00 74.81 87 GLU A N 1
ATOM 713 C CA . GLU A 1 87 ? 17.709 -5.216 13.268 1.00 74.81 87 GLU A CA 1
ATOM 714 C C . GLU A 1 87 ? 18.502 -6.367 13.907 1.00 74.81 87 GLU A C 1
ATOM 716 O O . GLU A 1 87 ? 19.723 -6.289 14.069 1.00 74.81 87 GLU A O 1
ATOM 721 N N . LYS A 1 88 ? 17.813 -7.446 14.291 1.00 77.00 88 LYS A N 1
ATOM 722 C CA . LYS A 1 88 ? 18.438 -8.641 14.859 1.00 77.00 88 LYS A CA 1
ATOM 723 C C . LYS A 1 88 ? 19.192 -9.445 13.799 1.00 77.00 88 LYS A C 1
ATOM 725 O O . LYS A 1 88 ? 20.299 -9.902 14.081 1.00 77.00 88 LYS A O 1
ATOM 730 N N . GLU A 1 89 ? 18.621 -9.608 12.606 1.00 69.62 89 GLU A N 1
ATOM 731 C CA . GLU A 1 89 ? 19.293 -10.257 11.474 1.00 69.62 89 GLU A CA 1
ATOM 732 C C . GLU A 1 89 ? 20.542 -9.479 11.037 1.00 69.62 89 GLU A C 1
ATOM 734 O O . GLU A 1 89 ? 21.598 -10.084 10.856 1.00 69.62 89 GLU A O 1
ATOM 739 N N . GLU A 1 90 ? 20.472 -8.146 10.949 1.00 65.00 90 GLU A N 1
ATOM 740 C CA . GLU A 1 90 ? 21.628 -7.313 10.590 1.00 65.00 90 GLU A CA 1
ATOM 741 C C . GLU A 1 90 ? 22.754 -7.396 11.627 1.00 65.00 90 GLU A C 1
ATOM 743 O O . GLU A 1 90 ? 23.916 -7.572 11.256 1.00 65.00 90 GLU A O 1
ATOM 748 N N . LYS A 1 91 ? 22.430 -7.338 12.927 1.00 67.81 91 LYS A N 1
ATOM 749 C CA . LYS A 1 91 ? 23.429 -7.512 13.996 1.00 67.81 91 LYS A CA 1
ATOM 750 C C . LYS A 1 91 ? 24.068 -8.894 13.959 1.00 67.81 91 LYS A C 1
ATOM 752 O O . LYS A 1 91 ? 25.289 -8.988 13.994 1.00 67.81 91 LYS A O 1
ATOM 757 N N . SER A 1 92 ? 23.263 -9.948 13.816 1.00 71.44 92 SER A N 1
ATOM 758 C CA . SER A 1 92 ? 23.773 -11.319 13.735 1.00 71.44 92 SER A CA 1
ATOM 759 C C . SER A 1 92 ? 24.654 -11.532 12.501 1.00 71.44 92 SER A C 1
ATOM 761 O O . SER A 1 92 ? 25.662 -12.229 12.584 1.00 71.44 92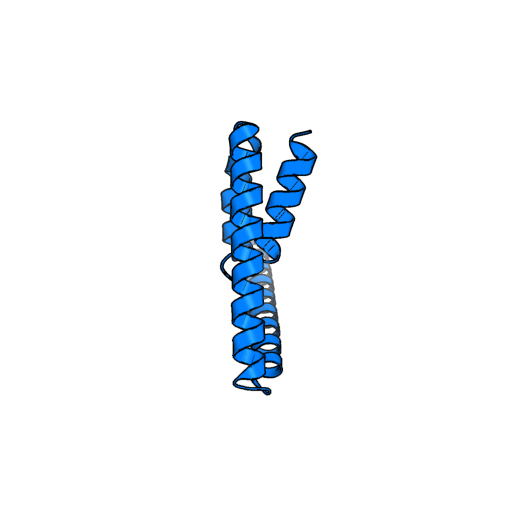 SER A O 1
ATOM 763 N N . SER A 1 93 ? 24.311 -10.918 11.365 1.00 68.50 93 SER A N 1
ATOM 764 C CA . SER A 1 93 ? 25.138 -10.973 10.160 1.00 68.50 93 SER A CA 1
ATOM 765 C C . SER A 1 93 ? 26.456 -10.217 10.336 1.00 68.50 93 SER A C 1
ATOM 767 O O . SER A 1 93 ? 27.491 -10.711 9.896 1.00 68.50 93 SER A O 1
ATOM 769 N N . ALA A 1 94 ? 26.440 -9.040 10.967 1.00 67.06 94 ALA A N 1
ATOM 770 C CA . ALA A 1 94 ? 27.650 -8.267 11.242 1.00 67.06 94 ALA A CA 1
ATOM 771 C C . ALA A 1 94 ? 28.581 -8.990 12.232 1.00 67.06 94 ALA A C 1
ATOM 773 O O . ALA A 1 94 ? 29.789 -9.024 12.017 1.00 67.06 94 ALA A O 1
ATOM 774 N N . GLU A 1 95 ? 28.023 -9.612 13.273 1.00 71.12 95 GLU A N 1
ATOM 775 C CA . GLU A 1 95 ? 28.764 -10.417 14.253 1.00 71.12 95 GLU A CA 1
ATOM 776 C C . GLU A 1 95 ? 29.397 -11.662 13.615 1.00 71.12 95 GLU A C 1
ATO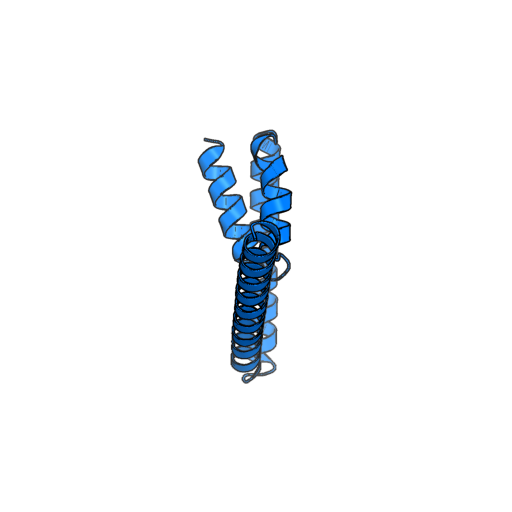M 778 O O . GLU A 1 95 ? 30.568 -11.939 13.866 1.00 71.12 95 GLU A O 1
ATOM 783 N N . ASN A 1 96 ? 28.679 -12.363 12.728 1.00 67.94 96 ASN A N 1
ATOM 784 C CA . ASN A 1 96 ? 29.229 -13.510 11.996 1.00 67.94 96 ASN A CA 1
ATOM 785 C C . ASN A 1 96 ? 30.396 -13.106 11.082 1.00 67.94 96 ASN A C 1
ATOM 787 O O . ASN A 1 96 ? 31.440 -13.752 11.110 1.00 67.94 96 ASN A O 1
ATOM 791 N N . ILE A 1 97 ? 30.261 -12.012 10.322 1.00 68.50 97 ILE A N 1
ATOM 792 C CA . ILE A 1 97 ? 31.340 -11.507 9.454 1.00 68.50 97 ILE A CA 1
ATOM 793 C C . ILE A 1 97 ? 32.572 -11.121 10.282 1.00 68.50 97 ILE A C 1
ATOM 795 O O . ILE A 1 97 ? 33.694 -11.424 9.889 1.00 68.50 97 ILE A O 1
ATOM 799 N N . LEU A 1 98 ? 32.375 -10.469 11.432 1.00 64.31 98 LEU A N 1
ATOM 800 C CA . LEU A 1 98 ? 33.471 -10.120 12.338 1.00 64.31 98 LEU A CA 1
ATOM 801 C C . LEU A 1 98 ? 34.156 -11.364 12.920 1.00 64.31 98 LEU A C 1
ATOM 803 O O . LEU A 1 98 ? 35.372 -11.356 13.060 1.00 64.31 98 LEU A O 1
ATOM 807 N N . SER A 1 99 ? 33.410 -12.437 13.198 1.00 65.44 99 SER A N 1
ATOM 808 C CA . SER A 1 99 ? 33.971 -13.701 13.699 1.00 65.44 99 SER A CA 1
ATOM 809 C C . SER A 1 99 ? 34.711 -14.540 12.649 1.00 65.44 99 SER A C 1
ATOM 811 O O . SER A 1 99 ? 35.510 -15.391 13.015 1.00 65.44 99 SER A O 1
ATOM 813 N N . GLU A 1 100 ? 34.454 -14.317 11.356 1.00 66.81 100 GLU A N 1
ATOM 814 C CA . GLU A 1 100 ? 35.171 -14.969 10.246 1.00 66.81 100 GLU A CA 1
ATOM 815 C C . GLU A 1 100 ? 36.478 -14.245 9.866 1.00 66.81 100 GLU A C 1
ATOM 817 O O . GLU A 1 100 ? 37.255 -14.758 9.058 1.00 66.81 100 GLU A O 1
ATOM 822 N N . LEU A 1 101 ? 36.703 -13.041 10.403 1.00 59.44 101 LEU A N 1
ATOM 823 C CA . LEU A 1 101 ? 37.886 -12.214 10.144 1.00 59.44 101 LEU A CA 1
ATOM 824 C C . LEU A 1 101 ? 38.995 -12.364 11.207 1.00 59.44 101 LEU A C 1
ATOM 826 O O . LEU A 1 101 ? 40.098 -11.869 10.964 1.00 59.44 101 LEU A O 1
ATOM 830 N N . ASP A 1 102 ? 38.714 -13.041 12.327 1.00 43.25 102 ASP A N 1
ATOM 831 C CA . ASP A 1 102 ? 39.674 -13.469 13.366 1.00 43.25 102 ASP A CA 1
ATOM 832 C C . ASP A 1 102 ? 40.164 -14.913 13.123 1.00 43.25 102 ASP A C 1
ATOM 834 O O . ASP A 1 102 ? 41.348 -15.199 13.431 1.00 43.25 102 ASP A O 1
#

Radius of gyration: 18.79 Å; chains: 1; bounding box: 60×25×40 Å

Secondary structure (DSSP, 8-state):
-HHHHHHHHHHHHHH-TT--HHHHHHHHTTGGGS-HHHHHHHHHHHHHHHHHHHHHHHHHHHH-TTHHHHHHHHHHHHHHHHHHHHHHHHHHHHHHHHHT--